Protein AF-A0A6A0GYE7-F1 (afdb_monomer_lite)

Secondary structure (DSSP, 8-state):
-----HHIIIIIHHHHHHHSTTS----HHHHHHHHHHHHHTSS--HHHHHHHHTS-HHHHHHHHHHHHHHHHTT-HHHHHHHHTTSTT--HHHHHHHHHHH-TTT-----HHHHHHHHT-S-----HHHHHHHHHHHHHHHHHHHHHHHHHHHHHTTS-------STTHHHHHHHTT------

Organism: Hyalella azteca (NCBI:txid294128)

Radius of gyration: 17.6 Å; chains: 1; bounding box: 44×40×49 Å

Foldseek 3Di:
DPDQCPCCLVPVLLVQQVVVPVFRFDFLVRQLVLLVNLCVVDPNDVVLSVQSNPDDRVLRSVLRSVLQVCLVVVNNLVSQVSQCVRGSDHLQSSQSSSCSHCVLQGDHPDPVLLCVQVVDPDDPSDSVSRVSSSVSLNVVLVVVVVVVVVVVVVCVVPDDDDDDPPVVSCVVVVVVVPPDDDD

Structure (mmCIF, N/CA/C/O backbone):
data_AF-A0A6A0GYE7-F1
#
_entry.id   AF-A0A6A0GYE7-F1
#
loop_
_atom_site.group_PDB
_atom_site.id
_atom_site.type_symbol
_atom_site.label_atom_id
_atom_site.label_alt_id
_atom_site.label_comp_id
_atom_site.label_asym_id
_atom_site.label_entity_id
_atom_site.label_seq_id
_atom_site.pdbx_PDB_ins_code
_atom_site.Cartn_x
_atom_site.Cartn_y
_atom_site.Cartn_z
_atom_site.occupancy
_atom_site.B_iso_or_equiv
_atom_site.auth_seq_id
_atom_site.auth_comp_id
_atom_site.auth_asym_id
_atom_site.auth_atom_id
_atom_site.pdbx_PDB_model_num
ATOM 1 N N . MET A 1 1 ? -14.305 -4.530 -20.835 1.00 44.72 1 MET A N 1
ATOM 2 C CA . MET A 1 1 ? -14.555 -4.199 -19.415 1.00 44.72 1 MET A CA 1
ATOM 3 C C . MET A 1 1 ? -13.578 -5.011 -18.570 1.00 44.72 1 MET A C 1
ATOM 5 O O . MET A 1 1 ? -13.760 -6.216 -18.451 1.00 44.72 1 MET A O 1
ATOM 9 N N . HIS A 1 2 ? -12.485 -4.410 -18.089 1.00 54.94 2 HIS A N 1
ATOM 10 C CA . HIS A 1 2 ? -11.558 -5.112 -17.192 1.00 54.94 2 HIS A CA 1
ATOM 11 C C . HIS A 1 2 ? -12.279 -5.316 -15.853 1.00 54.94 2 HIS A C 1
ATOM 13 O O . HIS A 1 2 ? -12.650 -4.342 -15.204 1.00 54.94 2 HIS A O 1
ATOM 19 N N . LYS A 1 3 ? -12.570 -6.566 -15.474 1.00 66.00 3 LYS A N 1
ATOM 20 C CA . LYS A 1 3 ? -13.201 -6.860 -14.180 1.00 66.00 3 LYS A CA 1
ATOM 21 C C . LYS A 1 3 ? -12.186 -6.591 -13.069 1.00 66.00 3 LYS A C 1
ATOM 23 O O . LYS A 1 3 ? -11.090 -7.145 -13.100 1.00 66.00 3 LYS A O 1
ATOM 28 N N . ILE A 1 4 ? -12.560 -5.771 -12.087 1.00 73.56 4 ILE A N 1
ATOM 29 C CA . ILE A 1 4 ? -11.731 -5.510 -10.904 1.00 73.56 4 ILE A CA 1
ATOM 30 C C . ILE A 1 4 ? -11.560 -6.828 -10.136 1.00 73.56 4 ILE A C 1
ATOM 32 O O . ILE A 1 4 ? -12.538 -7.438 -9.698 1.00 73.56 4 ILE A O 1
ATOM 36 N N . ASN A 1 5 ? -10.319 -7.292 -9.981 1.00 83.00 5 ASN A N 1
ATOM 37 C CA . ASN A 1 5 ? -10.023 -8.549 -9.295 1.00 83.00 5 ASN A CA 1
ATOM 38 C C . ASN A 1 5 ? -9.845 -8.322 -7.785 1.00 83.00 5 ASN A C 1
ATOM 40 O O . ASN A 1 5 ? -8.727 -8.248 -7.273 1.00 83.00 5 ASN A O 1
ATOM 44 N N . TYR A 1 6 ? -10.964 -8.200 -7.067 1.00 84.12 6 TYR A N 1
ATOM 45 C CA . TYR A 1 6 ? -10.962 -8.023 -5.610 1.00 84.12 6 TYR A CA 1
ATOM 46 C C . TYR A 1 6 ? -10.390 -9.228 -4.857 1.00 84.12 6 TYR A C 1
ATOM 48 O O . TYR A 1 6 ? -9.722 -9.040 -3.844 1.00 84.12 6 TYR A O 1
ATOM 56 N N . ARG A 1 7 ? -10.596 -10.451 -5.366 1.00 89.44 7 ARG A N 1
ATOM 57 C CA . ARG A 1 7 ? -10.094 -11.688 -4.746 1.00 89.44 7 ARG A CA 1
ATOM 58 C C . ARG A 1 7 ? -8.572 -11.688 -4.645 1.00 89.44 7 ARG A C 1
ATOM 60 O O . ARG A 1 7 ? -8.024 -12.045 -3.604 1.00 89.44 7 ARG A O 1
ATOM 67 N N . TRP A 1 8 ? -7.898 -11.254 -5.708 1.00 92.25 8 TRP A N 1
ATOM 68 C CA . TRP A 1 8 ? -6.445 -11.199 -5.706 1.00 92.25 8 TRP A CA 1
ATOM 69 C C . TRP A 1 8 ? -5.919 -10.250 -4.623 1.00 92.25 8 TRP A C 1
ATOM 71 O O . TRP A 1 8 ? -5.084 -10.653 -3.818 1.00 92.25 8 TRP A O 1
ATOM 81 N N . PHE A 1 9 ? -6.451 -9.027 -4.545 1.00 91.38 9 PHE A N 1
ATOM 82 C CA . PHE A 1 9 ? -5.993 -8.041 -3.561 1.00 91.38 9 PHE A CA 1
ATOM 83 C C . PHE A 1 9 ? -6.374 -8.406 -2.117 1.00 91.38 9 PHE A C 1
ATOM 85 O O . PHE A 1 9 ? -5.578 -8.210 -1.209 1.00 91.38 9 PHE A O 1
ATOM 92 N N . GLN A 1 10 ? -7.578 -8.937 -1.886 1.00 87.38 10 GLN A N 1
ATOM 93 C CA . GLN A 1 10 ? -8.089 -9.195 -0.532 1.00 87.38 10 GLN A CA 1
ATOM 94 C C . GLN A 1 10 ? -7.641 -10.536 0.056 1.00 87.38 10 GLN A C 1
ATOM 96 O O . GLN A 1 10 ? -7.751 -10.734 1.263 1.00 87.38 10 GLN A O 1
ATOM 101 N N . SER A 1 11 ? -7.197 -11.486 -0.769 1.00 88.69 11 SER A N 1
ATOM 102 C CA . SER A 1 11 ? -6.896 -12.844 -0.299 1.00 88.69 11 SER A CA 1
ATOM 103 C C . SER A 1 11 ? -5.565 -13.373 -0.813 1.00 88.69 11 SER A C 1
ATOM 105 O O . SER A 1 11 ? -4.733 -13.786 -0.012 1.00 88.69 11 SER A O 1
ATOM 107 N N . GLU A 1 12 ? -5.339 -13.355 -2.126 1.00 94.56 12 GLU A N 1
ATOM 108 C CA . GLU A 1 12 ? -4.154 -13.999 -2.714 1.00 94.56 12 GLU A CA 1
ATOM 109 C C . GLU A 1 12 ? -2.865 -13.239 -2.382 1.00 94.56 12 GLU A C 1
ATOM 111 O O . GLU A 1 12 ? -1.893 -13.849 -1.941 1.00 94.56 12 GLU A O 1
ATOM 116 N N . LEU A 1 13 ? -2.865 -11.912 -2.530 1.00 94.75 13 LEU A N 1
ATOM 117 C CA . LEU A 1 13 ? -1.710 -11.075 -2.217 1.00 94.75 13 LEU A CA 1
ATOM 118 C C . LEU A 1 13 ? -1.371 -11.084 -0.710 1.00 94.75 13 LEU A C 1
ATOM 120 O O . LEU A 1 13 ? -0.212 -11.346 -0.383 1.00 94.75 13 LEU A O 1
ATOM 124 N N . PRO A 1 14 ? -2.328 -10.900 0.224 1.00 94.25 14 PRO A N 1
ATOM 125 C CA . PRO A 1 14 ? -2.059 -11.055 1.654 1.00 94.25 14 PRO A CA 1
ATOM 126 C C . PRO A 1 14 ? -1.526 -12.443 2.022 1.00 94.25 14 PRO A C 1
ATOM 128 O O . PRO A 1 14 ? -0.597 -12.560 2.823 1.00 94.25 14 PRO A O 1
ATOM 131 N N . ALA A 1 15 ? -2.067 -13.509 1.419 1.00 94.25 15 ALA A N 1
ATOM 132 C CA . ALA A 1 15 ? -1.575 -14.865 1.646 1.00 94.25 15 ALA A CA 1
ATOM 133 C C . ALA A 1 15 ? -0.127 -15.040 1.156 1.00 94.25 15 ALA A C 1
ATOM 135 O O . ALA A 1 15 ? 0.684 -15.631 1.870 1.00 94.25 15 ALA A O 1
ATOM 136 N N . ALA A 1 16 ? 0.212 -14.482 -0.010 1.00 96.06 16 ALA A N 1
ATOM 137 C CA . ALA A 1 16 ? 1.565 -14.505 -0.561 1.00 96.06 16 ALA A CA 1
ATOM 138 C C . ALA A 1 16 ? 2.565 -13.699 0.291 1.00 96.06 16 ALA A C 1
ATOM 140 O O . ALA A 1 16 ? 3.682 -14.152 0.542 1.00 96.06 16 ALA A O 1
ATOM 141 N N . LEU A 1 17 ? 2.163 -12.530 0.802 1.00 95.06 17 LEU A N 1
ATOM 142 C CA . LEU A 1 17 ? 2.980 -11.747 1.735 1.00 95.06 17 LEU A CA 1
ATOM 143 C C . LEU A 1 17 ? 3.216 -12.519 3.040 1.00 95.06 17 LEU A C 1
ATOM 145 O O . LEU A 1 17 ? 4.344 -12.592 3.526 1.00 95.06 17 LEU A O 1
ATOM 149 N N . LYS A 1 18 ? 2.171 -13.166 3.570 1.00 92.81 18 LYS A N 1
ATOM 150 C CA . LYS A 1 18 ? 2.245 -13.977 4.792 1.00 92.81 18 LYS A CA 1
ATOM 151 C C . LYS A 1 18 ? 3.098 -15.236 4.625 1.00 92.81 18 LYS A C 1
ATOM 153 O O . LYS A 1 18 ? 3.733 -15.660 5.590 1.00 92.81 18 LYS A O 1
ATOM 158 N N . SER A 1 19 ? 3.138 -15.845 3.437 1.00 94.88 19 SER A N 1
ATOM 159 C CA . SER A 1 19 ? 3.986 -17.020 3.193 1.00 94.88 19 SER A CA 1
ATOM 160 C C . SER A 1 19 ? 5.481 -16.680 3.194 1.00 94.88 19 SER A C 1
ATOM 162 O O . SER A 1 19 ? 6.293 -17.551 3.489 1.00 94.88 19 SER A O 1
ATOM 164 N N . ARG A 1 20 ? 5.859 -15.418 2.946 1.00 93.81 20 ARG A N 1
ATOM 165 C CA . ARG A 1 20 ? 7.247 -14.909 2.978 1.00 93.81 20 ARG A CA 1
ATOM 166 C C . ARG A 1 20 ? 7.666 -14.459 4.390 1.00 93.81 20 ARG A C 1
ATOM 168 O O . ARG A 1 20 ? 8.258 -13.399 4.546 1.00 93.81 20 ARG A O 1
ATOM 175 N N . ARG A 1 21 ? 7.319 -15.242 5.420 1.00 78.00 21 ARG A N 1
ATOM 176 C CA . ARG A 1 21 ? 7.332 -14.869 6.856 1.00 78.00 21 ARG A CA 1
ATOM 177 C C . ARG A 1 21 ? 8.523 -14.018 7.318 1.00 78.00 21 ARG A C 1
ATOM 179 O O . ARG A 1 21 ? 8.301 -13.009 7.983 1.00 78.00 21 ARG A O 1
ATOM 186 N N . ASP A 1 22 ? 9.747 -14.418 6.979 1.00 84.12 22 ASP A N 1
ATOM 187 C CA . ASP A 1 22 ? 10.977 -13.786 7.486 1.00 84.12 22 ASP A CA 1
ATOM 188 C C . ASP A 1 22 ? 11.314 -12.467 6.781 1.00 84.12 22 ASP A C 1
ATOM 190 O O . ASP A 1 22 ? 12.000 -11.607 7.328 1.00 84.12 22 ASP A O 1
ATOM 194 N N . SER A 1 23 ? 10.810 -12.289 5.561 1.00 90.81 23 SER A N 1
ATOM 195 C CA . SER A 1 23 ? 11.020 -11.097 4.747 1.00 90.81 23 SER A CA 1
ATOM 196 C C . SER A 1 23 ? 9.789 -10.875 3.867 1.00 90.81 23 SER A C 1
ATOM 198 O O . SER A 1 23 ? 9.816 -11.208 2.681 1.00 90.81 23 SER A O 1
ATOM 200 N N . PRO A 1 24 ? 8.674 -10.354 4.414 1.00 94.75 24 PRO A N 1
ATOM 201 C CA . PRO A 1 24 ? 7.521 -9.985 3.603 1.00 94.75 24 PRO A CA 1
ATOM 202 C C . PRO A 1 24 ? 7.920 -8.883 2.620 1.00 94.75 24 PRO A C 1
ATOM 204 O O . PRO A 1 24 ? 8.435 -7.844 3.022 1.00 94.75 24 PRO A O 1
ATOM 207 N N . HIS A 1 25 ? 7.697 -9.114 1.330 1.00 97.94 25 HIS A N 1
ATOM 208 C CA . HIS A 1 25 ? 8.009 -8.180 0.247 1.00 97.94 25 HIS A CA 1
ATOM 209 C C . HIS A 1 25 ? 7.092 -8.441 -0.939 1.00 97.94 25 HIS A C 1
ATOM 211 O O . HIS A 1 25 ? 6.555 -9.543 -1.064 1.00 97.94 25 HIS A O 1
ATOM 217 N N . LEU A 1 26 ? 6.949 -7.459 -1.824 1.00 98.31 26 LEU A N 1
ATOM 218 C CA . LEU A 1 26 ? 6.317 -7.663 -3.122 1.00 98.31 26 LEU A CA 1
ATOM 219 C C . LEU A 1 26 ? 7.322 -8.225 -4.125 1.00 98.31 26 LEU A C 1
ATOM 221 O O . LEU A 1 26 ? 8.488 -7.829 -4.147 1.00 98.31 26 LEU A O 1
ATOM 225 N N . LEU A 1 27 ? 6.843 -9.097 -5.005 1.00 98.25 27 LEU A N 1
ATOM 226 C CA . LEU A 1 27 ? 7.497 -9.348 -6.283 1.00 98.25 27 LEU A CA 1
ATOM 227 C C . LEU A 1 27 ? 7.244 -8.166 -7.228 1.00 98.25 27 LEU A C 1
ATOM 229 O O . LEU A 1 27 ? 6.238 -7.464 -7.109 1.00 98.25 27 LEU A O 1
ATOM 233 N N . HIS A 1 28 ? 8.119 -7.972 -8.215 1.00 98.31 28 HIS A N 1
ATOM 234 C CA . HIS A 1 28 ? 7.919 -6.943 -9.244 1.00 98.31 28 HIS A CA 1
ATOM 235 C C . HIS A 1 28 ? 6.562 -7.082 -9.947 1.00 98.31 28 HIS A C 1
ATOM 237 O O . HIS A 1 28 ? 5.804 -6.117 -10.031 1.00 98.31 28 HIS A O 1
ATOM 243 N N . SER A 1 29 ? 6.202 -8.304 -10.345 1.00 97.75 29 SER A N 1
ATOM 244 C CA . SER A 1 29 ? 4.912 -8.597 -10.975 1.00 97.75 29 SER A CA 1
ATOM 245 C C . SER A 1 29 ? 3.717 -8.279 -10.068 1.00 97.75 29 SER A C 1
ATOM 247 O O . SER A 1 29 ? 2.675 -7.841 -10.551 1.00 97.75 29 SER A O 1
ATOM 249 N N . GLU A 1 30 ? 3.860 -8.442 -8.750 1.00 98.12 30 GLU A N 1
ATOM 250 C CA . GLU A 1 30 ? 2.827 -8.076 -7.778 1.00 98.12 30 GLU A CA 1
ATOM 251 C C . GLU A 1 30 ? 2.700 -6.561 -7.625 1.00 98.12 30 GLU A C 1
ATOM 253 O O . GLU A 1 30 ? 1.581 -6.074 -7.492 1.00 98.12 30 GLU A O 1
ATOM 258 N N . LEU A 1 31 ? 3.805 -5.808 -7.693 1.00 98.25 31 LEU A N 1
ATOM 259 C CA . LEU A 1 31 ? 3.771 -4.344 -7.694 1.00 98.25 31 LEU A CA 1
ATOM 260 C C . LEU A 1 31 ? 3.039 -3.803 -8.930 1.00 98.25 31 LEU A C 1
ATOM 262 O O . LEU A 1 31 ? 2.179 -2.930 -8.799 1.00 98.25 31 LEU A O 1
ATOM 266 N N . VAL A 1 32 ? 3.351 -4.329 -10.119 1.00 96.88 32 VAL A N 1
ATOM 267 C CA . VAL A 1 32 ? 2.685 -3.927 -11.370 1.00 96.88 32 VAL A CA 1
ATOM 268 C C . VAL A 1 32 ? 1.194 -4.253 -11.301 1.00 96.88 32 VAL A C 1
ATOM 270 O O . VAL A 1 32 ? 0.358 -3.372 -11.502 1.00 96.88 32 VAL A O 1
ATOM 273 N N . LYS A 1 33 ? 0.850 -5.479 -10.895 1.00 96.12 33 LYS A N 1
ATOM 274 C CA . LYS A 1 33 ? -0.544 -5.908 -10.738 1.00 96.12 33 LYS A CA 1
ATOM 275 C C . LYS A 1 33 ? -1.295 -5.100 -9.673 1.00 96.12 33 LYS A C 1
ATOM 277 O O . LYS A 1 33 ? -2.475 -4.803 -9.846 1.00 96.12 33 LYS A O 1
ATOM 282 N N . LEU A 1 34 ? -0.625 -4.699 -8.588 1.00 95.31 34 LEU A N 1
ATOM 283 C CA . LEU A 1 34 ? -1.194 -3.826 -7.557 1.00 95.31 34 LEU A CA 1
ATOM 284 C C . LEU A 1 34 ? -1.498 -2.434 -8.118 1.00 95.31 34 LEU A C 1
ATOM 286 O O . LEU A 1 34 ? -2.552 -1.875 -7.813 1.00 95.31 34 LEU A O 1
ATOM 290 N N . MET A 1 35 ? -0.620 -1.892 -8.966 1.00 94.81 35 MET A N 1
ATOM 291 C CA . MET A 1 35 ? -0.858 -0.619 -9.646 1.00 94.81 35 MET A CA 1
ATOM 292 C C . MET A 1 35 ? -2.063 -0.698 -10.588 1.00 94.81 35 MET A C 1
ATOM 294 O O . MET A 1 35 ? -2.949 0.154 -10.523 1.00 94.81 35 MET A O 1
ATOM 298 N N . GLU A 1 36 ? -2.132 -1.731 -11.426 1.00 92.88 36 GLU A N 1
ATOM 299 C CA . GLU A 1 36 ? -3.267 -1.965 -12.328 1.00 92.88 36 GLU A CA 1
ATOM 300 C C . GLU A 1 36 ? -4.578 -2.108 -11.550 1.00 92.88 36 GLU A C 1
ATOM 302 O O . GLU A 1 36 ? -5.572 -1.449 -11.867 1.00 92.88 36 GLU A O 1
ATOM 307 N N . TRP A 1 37 ? -4.566 -2.913 -10.482 1.00 91.25 37 TRP A N 1
ATOM 308 C CA . TRP A 1 37 ? -5.711 -3.080 -9.594 1.00 91.25 37 TRP A CA 1
ATOM 309 C C . TRP A 1 37 ? -6.147 -1.743 -8.988 1.00 91.25 37 TRP A C 1
ATOM 311 O O . TRP A 1 37 ? -7.328 -1.399 -9.057 1.00 91.25 37 TRP A O 1
ATOM 321 N N . LYS A 1 38 ? -5.213 -0.946 -8.458 1.00 89.44 38 LYS A N 1
ATOM 322 C CA . LYS A 1 38 ? -5.520 0.361 -7.863 1.00 89.44 38 LYS A CA 1
ATOM 323 C C . LYS A 1 38 ? -6.160 1.298 -8.890 1.00 89.44 38 LYS A C 1
ATOM 325 O O . LYS A 1 38 ? -7.174 1.927 -8.601 1.00 89.44 38 LYS A O 1
ATOM 330 N N . LEU A 1 39 ? -5.593 1.384 -10.094 1.00 89.19 39 LEU A N 1
ATOM 331 C CA . LEU A 1 39 ? -6.093 2.271 -11.148 1.00 89.19 39 LEU A CA 1
ATOM 332 C C . LEU A 1 39 ? -7.418 1.802 -11.751 1.00 89.19 39 LEU A C 1
ATOM 334 O O . LEU A 1 39 ? -8.150 2.629 -12.284 1.00 89.19 39 LEU A O 1
ATOM 338 N N . SER A 1 40 ? -7.757 0.516 -11.630 1.00 86.12 40 SER A N 1
ATOM 339 C CA . SER A 1 40 ? -9.072 0.000 -12.028 1.00 86.12 40 SER A CA 1
ATOM 340 C C . SER A 1 40 ? -10.220 0.503 -11.142 1.00 86.12 40 SER A C 1
ATOM 342 O O . SER A 1 40 ? -11.374 0.445 -11.557 1.00 86.12 40 SER A O 1
ATOM 344 N N . ARG A 1 41 ? -9.913 1.020 -9.942 1.00 79.00 41 ARG A N 1
ATOM 345 C CA . ARG A 1 41 ? -10.891 1.564 -8.988 1.00 79.00 41 ARG A CA 1
ATOM 346 C C . ARG A 1 41 ? -11.155 3.065 -9.136 1.00 79.00 41 ARG A C 1
ATOM 348 O O . ARG A 1 41 ? -11.989 3.586 -8.411 1.00 79.00 41 ARG A O 1
ATOM 355 N N . GLY A 1 42 ? -10.446 3.763 -10.020 1.00 73.56 42 GLY A N 1
ATOM 356 C CA . GLY A 1 42 ? -10.548 5.217 -10.140 1.00 73.56 42 GLY A CA 1
ATOM 357 C C . GLY A 1 42 ? -10.112 5.719 -11.510 1.00 73.56 42 GLY A C 1
ATOM 358 O O . GLY A 1 42 ? -10.239 5.026 -12.518 1.00 73.56 42 GLY A O 1
ATOM 359 N N . LYS A 1 43 ? -9.575 6.943 -11.566 1.00 77.88 43 LYS A N 1
ATOM 360 C CA . LYS A 1 43 ? -9.069 7.508 -12.822 1.00 77.88 43 LYS A CA 1
ATOM 361 C C . LYS A 1 43 ? -7.861 6.707 -13.310 1.00 77.88 43 LYS A C 1
ATOM 363 O O . LYS A 1 43 ? -6.767 6.822 -12.755 1.00 77.88 43 LYS A O 1
ATOM 368 N N . PHE A 1 44 ? -8.054 5.951 -14.387 1.00 82.12 44 PHE A N 1
ATOM 369 C CA . PHE A 1 44 ? -6.987 5.180 -15.009 1.00 82.12 44 PHE A CA 1
ATOM 370 C C . PHE A 1 44 ? -5.895 6.108 -15.563 1.00 82.12 44 PHE A C 1
ATOM 372 O O . PHE A 1 44 ? -6.169 7.032 -16.330 1.00 82.12 44 PHE A O 1
ATOM 379 N N . ARG A 1 45 ? -4.644 5.881 -15.148 1.00 85.62 45 ARG A N 1
ATOM 380 C CA . ARG A 1 45 ? -3.463 6.655 -15.565 1.00 85.62 45 ARG A CA 1
ATOM 381 C C . ARG A 1 45 ? -2.367 5.683 -16.031 1.00 85.62 45 ARG A C 1
ATOM 383 O O . ARG A 1 45 ? -1.520 5.326 -15.214 1.00 85.62 45 ARG A O 1
ATOM 390 N N . PRO A 1 46 ? -2.362 5.268 -17.313 1.00 88.00 46 PRO A N 1
ATOM 391 C CA . PRO A 1 46 ? -1.491 4.203 -17.828 1.00 88.00 46 PRO A CA 1
ATOM 392 C C . PRO A 1 46 ? -0.010 4.412 -17.495 1.00 88.00 46 PRO A C 1
ATOM 394 O O . PRO A 1 46 ? 0.662 3.496 -17.042 1.00 88.00 46 PRO A O 1
ATOM 397 N N . ARG A 1 47 ? 0.459 5.664 -17.571 1.00 93.38 47 ARG A N 1
ATOM 398 C CA . ARG A 1 47 ? 1.837 6.053 -17.239 1.00 93.38 47 ARG A CA 1
ATOM 399 C C . ARG A 1 47 ? 2.297 5.603 -15.846 1.00 93.38 47 ARG A C 1
ATOM 401 O O . ARG A 1 47 ? 3.486 5.395 -15.637 1.00 93.38 47 ARG A O 1
ATOM 408 N N . LEU A 1 48 ? 1.392 5.489 -14.871 1.00 92.38 48 LEU A N 1
ATOM 409 C CA . LEU A 1 48 ? 1.751 5.005 -13.534 1.00 92.38 48 LEU A CA 1
ATOM 410 C C . LEU A 1 48 ? 2.053 3.500 -13.526 1.00 92.38 48 LEU A C 1
ATOM 412 O O . LEU A 1 48 ? 2.896 3.076 -12.740 1.00 92.38 48 LEU A O 1
ATOM 416 N N . VAL A 1 49 ? 1.420 2.720 -14.408 1.00 94.19 49 VAL A N 1
ATOM 417 C CA . VAL A 1 49 ? 1.746 1.301 -14.623 1.00 94.19 49 VAL A CA 1
ATOM 418 C C . VAL A 1 49 ? 3.141 1.183 -15.230 1.00 94.19 49 VAL A C 1
ATOM 420 O O . VAL A 1 49 ? 3.966 0.457 -14.686 1.00 94.19 49 VAL A O 1
ATOM 423 N N . ASP A 1 50 ? 3.450 1.978 -16.259 1.00 96.06 50 ASP A N 1
ATOM 424 C CA . ASP A 1 50 ? 4.782 1.983 -16.886 1.00 96.06 50 ASP A CA 1
ATOM 425 C C . ASP A 1 50 ? 5.881 2.379 -15.888 1.00 96.06 50 ASP A C 1
ATOM 427 O O . ASP A 1 50 ? 6.949 1.768 -15.829 1.00 96.06 50 ASP A O 1
ATOM 431 N N . LEU A 1 51 ? 5.611 3.382 -15.044 1.00 97.25 51 LEU A N 1
ATOM 432 C CA . LEU A 1 51 ? 6.528 3.780 -13.977 1.00 97.25 51 LEU A CA 1
ATOM 433 C C . LEU A 1 51 ? 6.722 2.659 -12.951 1.00 97.25 51 LEU A C 1
ATOM 435 O O . LEU A 1 51 ? 7.865 2.387 -12.588 1.00 97.25 51 LEU A O 1
ATOM 439 N N . ALA A 1 52 ? 5.648 1.989 -12.523 1.00 96.94 52 ALA A N 1
ATOM 440 C CA . ALA A 1 52 ? 5.742 0.848 -11.617 1.00 96.94 52 ALA A CA 1
ATOM 441 C C . ALA A 1 52 ? 6.559 -0.299 -12.239 1.00 96.94 52 ALA A C 1
ATOM 443 O O . ALA A 1 52 ? 7.452 -0.836 -11.581 1.00 96.94 52 ALA A O 1
ATOM 444 N N . ALA A 1 53 ? 6.323 -0.605 -13.517 1.00 97.19 53 ALA A N 1
ATOM 445 C CA . ALA A 1 53 ? 7.034 -1.636 -14.270 1.00 97.19 53 ALA A CA 1
ATOM 446 C C . ALA A 1 53 ? 8.520 -1.310 -14.490 1.00 97.19 53 ALA A C 1
ATOM 448 O O . ALA A 1 53 ? 9.332 -2.221 -14.613 1.00 97.19 53 ALA A O 1
ATOM 449 N N . SER A 1 54 ? 8.898 -0.029 -14.479 1.00 97.94 54 SER A N 1
ATOM 450 C CA . SER A 1 54 ? 10.291 0.404 -14.649 1.00 97.94 54 SER A CA 1
ATOM 451 C C . SER A 1 54 ? 11.191 0.221 -13.417 1.00 97.94 54 SER A C 1
ATOM 453 O O . SER A 1 54 ? 12.390 0.483 -13.503 1.00 97.94 54 SER A O 1
ATOM 455 N N . ASN A 1 55 ? 10.641 -0.173 -12.263 1.00 98.44 55 ASN A N 1
ATOM 456 C CA . ASN A 1 55 ? 11.454 -0.525 -11.094 1.00 98.44 55 ASN A CA 1
ATOM 457 C C . ASN A 1 55 ? 12.140 -1.884 -11.320 1.00 98.44 55 ASN A C 1
ATOM 459 O O . ASN A 1 55 ? 11.571 -2.757 -11.969 1.00 98.44 55 ASN A O 1
ATOM 463 N N . THR A 1 56 ? 13.334 -2.098 -10.763 1.00 98.38 56 THR A N 1
ATOM 464 C CA . THR A 1 56 ? 14.012 -3.406 -10.832 1.00 98.38 56 THR A CA 1
ATOM 465 C C . THR A 1 56 ? 13.457 -4.378 -9.790 1.00 98.38 56 THR A C 1
ATOM 467 O O . THR A 1 56 ? 12.906 -3.956 -8.770 1.00 98.38 56 THR A O 1
ATOM 470 N N . ASN A 1 57 ? 13.618 -5.687 -10.009 1.00 98.31 57 ASN A N 1
ATOM 471 C CA . ASN A 1 57 ? 13.187 -6.712 -9.049 1.00 98.31 57 ASN A CA 1
ATOM 472 C C . ASN A 1 57 ? 13.833 -6.510 -7.670 1.00 98.31 57 ASN A 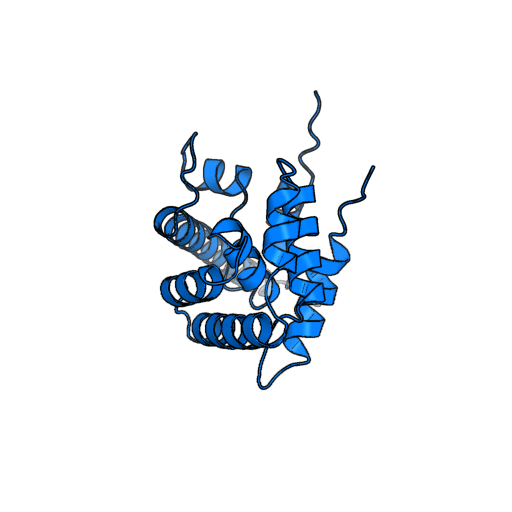C 1
ATOM 474 O O . ASN A 1 57 ? 13.165 -6.614 -6.640 1.00 98.31 57 ASN A O 1
ATOM 478 N N . GLU A 1 58 ? 15.122 -6.178 -7.661 1.00 98.25 58 GLU A N 1
ATOM 479 C CA . GLU A 1 58 ? 15.935 -5.973 -6.466 1.00 98.25 58 GLU A CA 1
ATOM 480 C C . GLU A 1 58 ? 15.438 -4.759 -5.682 1.00 98.25 58 GLU A C 1
ATOM 482 O O . GLU A 1 58 ? 15.247 -4.850 -4.469 1.00 98.25 58 GLU A O 1
ATOM 487 N N . LEU A 1 59 ? 15.149 -3.651 -6.378 1.00 98.50 59 LEU A N 1
ATOM 488 C CA . LEU A 1 59 ? 14.637 -2.436 -5.753 1.00 98.50 59 LEU A CA 1
ATOM 489 C C . LEU A 1 59 ? 13.251 -2.668 -5.145 1.00 98.50 59 LEU A C 1
ATOM 491 O O . LEU A 1 59 ? 13.018 -2.278 -4.001 1.00 98.50 59 LEU A O 1
ATOM 495 N N . VAL A 1 60 ? 12.343 -3.329 -5.876 1.00 98.62 60 VAL A N 1
ATOM 496 C CA . VAL A 1 60 ? 11.002 -3.657 -5.363 1.00 98.62 60 VAL A CA 1
ATOM 497 C C . VAL A 1 60 ? 11.115 -4.506 -4.103 1.00 98.62 60 VAL A C 1
ATOM 499 O O . VAL A 1 60 ? 10.512 -4.168 -3.080 1.00 98.62 60 VAL A O 1
ATOM 502 N N . LYS A 1 61 ? 11.931 -5.563 -4.134 1.00 98.31 61 LYS A N 1
ATOM 503 C CA . LYS A 1 61 ? 12.147 -6.429 -2.976 1.00 98.31 61 LYS A CA 1
ATOM 504 C C . LYS A 1 61 ? 12.721 -5.655 -1.790 1.00 98.31 61 LYS A C 1
ATOM 506 O O . LYS A 1 61 ? 12.169 -5.744 -0.696 1.00 98.31 61 LYS A O 1
ATOM 511 N N . GLN A 1 62 ? 13.789 -4.886 -1.995 1.00 98.38 62 GLN A N 1
ATOM 512 C CA . GLN A 1 62 ? 14.459 -4.128 -0.937 1.00 98.38 62 GLN A CA 1
ATOM 513 C C . GLN A 1 62 ? 13.506 -3.123 -0.281 1.00 98.38 62 GLN A C 1
ATOM 515 O O . GLN A 1 62 ? 13.307 -3.160 0.933 1.00 98.38 62 GLN A O 1
ATOM 520 N N . VAL A 1 63 ? 12.888 -2.255 -1.086 1.00 98.62 63 VAL A N 1
ATOM 521 C CA . VAL A 1 63 ? 12.042 -1.163 -0.590 1.00 98.62 63 VAL A CA 1
ATOM 522 C C . VAL A 1 63 ? 10.792 -1.702 0.097 1.00 98.62 63 VAL A C 1
ATOM 524 O O . VAL A 1 63 ? 10.416 -1.214 1.160 1.00 98.62 63 VAL A O 1
ATOM 527 N N . THR A 1 64 ? 10.150 -2.729 -0.466 1.00 98.56 64 THR A N 1
ATOM 528 C CA . THR A 1 64 ? 8.961 -3.303 0.177 1.00 98.56 64 THR A CA 1
ATOM 529 C C . THR A 1 64 ? 9.301 -4.103 1.429 1.00 98.56 64 THR A C 1
ATOM 531 O O . THR A 1 64 ? 8.544 -4.022 2.388 1.00 98.56 64 THR A O 1
ATOM 534 N N . THR A 1 65 ? 10.453 -4.779 1.491 1.00 98.38 65 THR A N 1
ATOM 535 C CA . THR A 1 65 ? 10.912 -5.419 2.738 1.00 98.38 65 THR A CA 1
ATOM 536 C C . THR A 1 65 ? 11.086 -4.388 3.852 1.00 98.38 65 THR A C 1
ATOM 538 O O . THR A 1 65 ? 10.566 -4.566 4.953 1.00 98.38 65 THR A O 1
ATOM 541 N N . GLU A 1 66 ? 11.799 -3.294 3.571 1.00 98.38 66 GLU A N 1
ATOM 542 C CA . GLU A 1 66 ? 12.046 -2.225 4.545 1.00 98.38 66 GLU A CA 1
ATOM 543 C C . GLU A 1 66 ? 10.735 -1.544 4.971 1.00 98.38 66 GLU A C 1
ATOM 545 O O . GLU A 1 66 ? 10.466 -1.407 6.165 1.00 98.38 66 GLU A O 1
ATOM 550 N N . GLY A 1 67 ? 9.879 -1.186 4.009 1.00 98.25 67 GLY A N 1
ATOM 551 C CA . GLY A 1 67 ? 8.592 -0.546 4.283 1.00 98.25 67 GLY A CA 1
ATOM 552 C C . GLY A 1 67 ? 7.656 -1.426 5.113 1.00 98.25 67 GLY A C 1
ATOM 553 O O . GLY A 1 67 ? 7.047 -0.948 6.067 1.00 98.25 67 GLY A O 1
ATOM 554 N N . LEU A 1 68 ? 7.571 -2.725 4.805 1.00 97.62 68 LEU A N 1
ATOM 555 C CA . LEU A 1 68 ? 6.726 -3.663 5.552 1.00 97.62 68 LEU A CA 1
ATOM 556 C C . LEU A 1 68 ? 7.291 -4.002 6.936 1.00 97.62 68 LEU A C 1
ATOM 558 O O . LEU A 1 68 ? 6.518 -4.244 7.865 1.00 97.62 68 LEU A O 1
ATOM 562 N N . LYS A 1 69 ? 8.617 -3.968 7.111 1.00 97.00 69 LYS A N 1
ATOM 563 C CA . LYS A 1 69 ? 9.240 -4.056 8.437 1.00 97.00 69 LYS A CA 1
ATOM 564 C C . LYS A 1 69 ? 8.833 -2.867 9.313 1.00 97.00 69 LYS A C 1
ATOM 566 O O . LYS A 1 69 ? 8.331 -3.083 10.412 1.00 97.00 69 LYS A O 1
ATOM 571 N N . LEU A 1 70 ? 8.972 -1.641 8.806 1.00 97.38 70 LEU A N 1
ATOM 572 C CA . LEU A 1 70 ? 8.555 -0.423 9.517 1.00 97.38 70 LEU A CA 1
ATOM 573 C C . LEU A 1 70 ? 7.055 -0.440 9.832 1.00 97.38 70 LEU A C 1
ATOM 575 O O . LEU A 1 70 ? 6.629 -0.072 10.924 1.00 97.38 70 LEU A O 1
ATOM 579 N N . ALA A 1 71 ? 6.245 -0.949 8.905 1.00 95.31 71 ALA A N 1
ATOM 580 C CA . ALA A 1 71 ? 4.819 -1.125 9.130 1.00 95.31 71 ALA A CA 1
ATOM 581 C C . ALA A 1 71 ? 4.531 -2.089 10.303 1.00 95.31 71 ALA A C 1
ATOM 583 O O . ALA A 1 71 ? 3.706 -1.833 11.179 1.00 95.31 71 ALA A O 1
ATOM 584 N N . LYS A 1 72 ? 5.268 -3.201 10.387 1.00 93.56 72 LYS A N 1
ATOM 585 C CA . LYS A 1 72 ? 5.155 -4.136 11.515 1.00 93.56 72 LYS A CA 1
ATOM 586 C C . LYS A 1 72 ? 5.519 -3.477 12.852 1.00 93.56 72 LYS A C 1
ATOM 588 O O . LYS A 1 72 ? 4.870 -3.780 13.854 1.00 93.56 72 LYS A O 1
ATOM 593 N N . GLU A 1 73 ? 6.496 -2.573 12.837 1.00 95.12 73 GLU A N 1
ATOM 594 C CA . GLU A 1 73 ? 6.971 -1.767 13.973 1.00 95.12 73 GLU A CA 1
ATOM 595 C C . GLU A 1 73 ? 6.034 -0.590 14.329 1.00 95.12 73 GLU A C 1
ATOM 597 O O . GLU A 1 73 ? 6.329 0.156 15.255 1.00 95.12 73 GLU A O 1
ATOM 602 N N . ASN A 1 74 ? 4.873 -0.461 13.665 1.00 93.81 74 ASN A N 1
ATOM 603 C CA . ASN A 1 74 ? 3.904 0.631 13.836 1.00 93.81 74 ASN A CA 1
ATOM 604 C C . ASN A 1 74 ? 4.469 2.024 13.491 1.00 93.81 74 ASN A C 1
ATOM 606 O O . ASN A 1 74 ? 4.104 3.015 14.115 1.00 93.81 74 ASN A O 1
ATOM 610 N N . GLU A 1 75 ? 5.306 2.108 12.453 1.00 96.25 75 GLU A N 1
ATOM 611 C CA . GLU A 1 75 ? 5.919 3.349 11.956 1.00 96.25 75 GLU A CA 1
ATOM 612 C C . GLU A 1 75 ? 5.321 3.762 10.587 1.00 96.25 75 GLU A C 1
ATOM 614 O O . GLU A 1 75 ? 6.013 3.702 9.563 1.00 96.25 75 GLU A O 1
ATOM 619 N N . PRO A 1 76 ? 4.028 4.152 10.502 1.00 94.62 76 PRO A N 1
ATOM 620 C CA . PRO A 1 76 ? 3.331 4.399 9.231 1.00 94.62 76 PRO A CA 1
ATOM 621 C C . PRO A 1 76 ? 3.992 5.464 8.353 1.00 94.62 76 PRO A C 1
ATOM 623 O O . PRO A 1 76 ? 4.105 5.272 7.144 1.00 94.62 76 PRO A O 1
ATOM 626 N N . SER A 1 77 ? 4.441 6.570 8.953 1.00 96.81 77 SER A N 1
ATOM 627 C CA . SER A 1 77 ? 5.101 7.675 8.243 1.00 96.81 77 SER A CA 1
ATOM 628 C C . SER A 1 77 ? 6.381 7.197 7.553 1.00 96.81 77 SER A C 1
ATOM 630 O O . SER A 1 77 ? 6.536 7.303 6.335 1.00 96.81 77 SER A O 1
ATOM 632 N N . ARG A 1 78 ? 7.266 6.534 8.307 1.00 97.94 78 ARG A N 1
ATOM 633 C CA . ARG A 1 78 ? 8.518 5.991 7.766 1.00 97.94 78 ARG A CA 1
ATOM 634 C C . ARG A 1 78 ? 8.260 4.907 6.723 1.00 97.94 78 ARG A C 1
ATOM 636 O O . ARG A 1 78 ? 8.941 4.878 5.699 1.00 97.94 78 ARG A O 1
ATOM 643 N N . ALA A 1 79 ? 7.271 4.043 6.953 1.00 98.12 79 ALA A N 1
ATOM 644 C CA . ALA A 1 79 ? 6.884 3.009 6.002 1.00 98.12 79 ALA A CA 1
ATOM 645 C C . ALA A 1 79 ? 6.428 3.612 4.661 1.00 98.12 79 ALA A C 1
ATOM 647 O O . ALA A 1 79 ? 6.894 3.180 3.606 1.00 98.12 79 ALA A O 1
ATOM 648 N N . LEU A 1 80 ? 5.582 4.650 4.680 1.00 97.56 80 LEU A N 1
ATOM 649 C CA . LEU A 1 80 ? 5.175 5.378 3.472 1.00 97.56 80 LEU A CA 1
ATOM 650 C C . LEU A 1 80 ? 6.360 6.022 2.768 1.00 97.56 80 LEU A C 1
ATOM 652 O O . LEU A 1 80 ? 6.500 5.852 1.559 1.00 97.56 80 LEU A O 1
ATOM 656 N N . ALA A 1 81 ? 7.209 6.740 3.505 1.00 97.94 81 ALA A N 1
ATOM 657 C CA . ALA A 1 81 ? 8.364 7.427 2.941 1.00 97.94 81 ALA A CA 1
ATOM 658 C C . ALA A 1 81 ? 9.299 6.450 2.212 1.00 97.94 81 ALA A C 1
ATOM 660 O O . ALA A 1 81 ? 9.785 6.746 1.120 1.00 97.94 81 ALA A O 1
ATOM 661 N N . VAL A 1 82 ? 9.506 5.255 2.776 1.00 98.50 82 VAL A N 1
ATOM 662 C CA . VAL A 1 82 ? 10.265 4.179 2.132 1.00 98.50 82 VAL A CA 1
ATOM 663 C C . VAL A 1 82 ? 9.552 3.670 0.881 1.00 98.50 82 VAL A C 1
ATOM 665 O O . VAL A 1 82 ? 10.156 3.660 -0.189 1.00 98.50 82 VAL A O 1
ATOM 668 N N . LEU A 1 83 ? 8.272 3.297 0.973 1.00 98.44 83 LEU A N 1
ATOM 669 C CA . LEU A 1 83 ? 7.516 2.744 -0.158 1.00 98.44 83 LEU A CA 1
ATOM 670 C C . LEU A 1 83 ? 7.395 3.728 -1.335 1.00 98.44 83 LEU A C 1
ATOM 672 O O . LEU A 1 83 ? 7.466 3.313 -2.492 1.00 98.44 83 LEU A O 1
ATOM 676 N N . CYS A 1 84 ? 7.276 5.027 -1.054 1.00 97.94 84 CYS A N 1
ATOM 677 C CA . CYS A 1 84 ? 7.216 6.097 -2.054 1.00 97.94 84 CYS A CA 1
ATOM 678 C C . CYS A 1 84 ? 8.538 6.321 -2.815 1.00 97.94 84 CYS A C 1
ATOM 680 O O . CYS A 1 84 ? 8.562 7.096 -3.769 1.00 97.94 84 CYS A O 1
ATOM 682 N N . LYS A 1 85 ? 9.634 5.634 -2.452 1.00 98.06 85 LYS A N 1
ATOM 683 C CA . LYS A 1 85 ? 10.866 5.608 -3.262 1.00 98.06 85 LYS A CA 1
ATOM 684 C C . LYS A 1 85 ? 10.679 4.849 -4.583 1.00 98.06 85 LYS A C 1
ATOM 686 O O . LYS A 1 85 ? 11.446 5.063 -5.520 1.00 98.06 85 LYS A O 1
ATOM 691 N N . LEU A 1 86 ? 9.686 3.958 -4.673 1.00 98.50 86 LEU A N 1
ATOM 692 C CA . LEU A 1 86 ? 9.378 3.228 -5.904 1.00 98.50 86 LEU A CA 1
ATOM 693 C C . LEU A 1 86 ? 8.745 4.157 -6.943 1.00 98.50 86 LEU A C 1
ATOM 695 O O . LEU A 1 86 ? 7.805 4.905 -6.668 1.00 98.50 86 LEU A O 1
ATOM 699 N N . ARG A 1 87 ? 9.208 4.063 -8.190 1.00 97.81 87 ARG A N 1
ATOM 700 C CA . ARG A 1 87 ? 8.653 4.854 -9.292 1.00 97.81 87 ARG A CA 1
ATOM 701 C C . ARG A 1 87 ? 7.180 4.507 -9.493 1.00 97.81 87 ARG A C 1
ATOM 703 O O . ARG A 1 87 ? 6.814 3.336 -9.544 1.00 97.81 87 ARG A O 1
ATOM 710 N N . GLY A 1 88 ? 6.342 5.535 -9.615 1.00 95.50 88 GLY A N 1
ATOM 711 C CA . GLY A 1 88 ? 4.890 5.387 -9.758 1.00 95.50 88 GLY A CA 1
ATOM 712 C C . GLY A 1 88 ? 4.143 5.153 -8.439 1.00 95.50 88 GLY A C 1
ATOM 713 O O . GLY A 1 88 ? 2.914 5.198 -8.433 1.00 95.50 88 GLY A O 1
ATOM 714 N N . VAL A 1 89 ? 4.842 4.961 -7.315 1.00 97.00 89 VAL A N 1
ATOM 715 C CA . VAL A 1 89 ? 4.235 4.749 -5.996 1.00 97.00 89 VAL A CA 1
ATOM 716 C C . VAL A 1 89 ? 4.212 6.068 -5.224 1.00 97.00 89 VAL A C 1
ATOM 718 O O . VAL A 1 89 ? 5.246 6.596 -4.845 1.00 97.00 89 VAL A O 1
ATOM 721 N N . GLY A 1 90 ? 3.012 6.602 -4.990 1.00 95.38 90 GLY A N 1
ATOM 722 C CA . GLY A 1 90 ? 2.773 7.689 -4.028 1.00 95.38 90 GLY A CA 1
ATOM 723 C C . GLY A 1 90 ? 1.962 7.200 -2.821 1.00 95.38 90 GLY A C 1
ATOM 724 O O . GLY A 1 90 ? 1.618 6.013 -2.782 1.00 95.38 90 GLY A O 1
ATOM 725 N N . PRO A 1 91 ? 1.555 8.084 -1.889 1.00 95.19 91 PRO A N 1
ATOM 726 C CA . PRO A 1 91 ? 0.870 7.698 -0.646 1.00 95.19 91 PRO A CA 1
ATOM 727 C C . PRO A 1 91 ? -0.367 6.812 -0.853 1.00 95.19 91 PRO A C 1
ATOM 729 O O . PRO A 1 91 ? -0.574 5.824 -0.148 1.00 95.19 91 PRO A O 1
ATOM 732 N N . ALA A 1 92 ? -1.151 7.074 -1.901 1.00 92.38 92 ALA A N 1
ATOM 733 C CA . ALA A 1 92 ? -2.310 6.243 -2.224 1.00 92.38 92 ALA A CA 1
ATOM 734 C C . ALA A 1 92 ? -1.958 4.825 -2.714 1.00 92.38 92 ALA A C 1
ATOM 736 O O . ALA A 1 92 ? -2.714 3.882 -2.503 1.00 92.38 92 ALA A O 1
ATOM 737 N N . THR A 1 93 ? -0.819 4.641 -3.383 1.00 95.25 93 THR A N 1
ATOM 738 C CA . THR A 1 93 ? -0.361 3.296 -3.775 1.00 95.25 93 THR A CA 1
ATOM 739 C C . THR A 1 93 ? 0.354 2.614 -2.613 1.00 95.25 93 THR A C 1
ATOM 741 O O . THR A 1 93 ? 0.096 1.445 -2.348 1.00 95.25 93 THR A O 1
ATOM 744 N N . ALA A 1 94 ? 1.198 3.346 -1.883 1.00 97.69 94 ALA A N 1
ATOM 745 C CA . ALA A 1 94 ? 1.909 2.837 -0.716 1.00 97.69 94 ALA A CA 1
ATOM 746 C C . ALA A 1 94 ? 0.938 2.308 0.353 1.00 97.69 94 ALA A C 1
ATOM 748 O O . ALA A 1 94 ? 1.113 1.193 0.831 1.00 97.69 94 ALA A O 1
ATOM 749 N N . SER A 1 95 ? -0.155 3.025 0.633 1.00 96.12 95 SER A N 1
ATOM 750 C CA . SER A 1 95 ? -1.213 2.541 1.533 1.00 96.12 95 SER A CA 1
ATOM 751 C C . SER A 1 95 ? -1.865 1.231 1.079 1.00 96.12 95 SER A C 1
ATOM 753 O O . SER A 1 95 ? -2.193 0.394 1.911 1.00 96.12 95 SER A O 1
ATOM 755 N N . SER A 1 96 ? -1.983 0.978 -0.231 1.00 95.00 96 SER A N 1
ATOM 756 C CA . SER A 1 96 ? -2.479 -0.315 -0.738 1.00 95.00 96 SER A CA 1
ATOM 757 C C . SER A 1 96 ? -1.532 -1.466 -0.387 1.00 95.00 96 SER A C 1
ATOM 759 O O . SER A 1 96 ? -1.987 -2.563 -0.074 1.00 95.00 96 SER A O 1
ATOM 761 N N . ILE A 1 97 ? -0.218 -1.216 -0.428 1.00 97.75 97 ILE A N 1
ATOM 762 C CA . ILE A 1 97 ? 0.815 -2.190 -0.045 1.00 97.75 97 ILE A CA 1
ATOM 763 C C . ILE A 1 97 ? 0.724 -2.477 1.459 1.00 97.75 97 ILE A C 1
ATOM 765 O O . ILE A 1 97 ? 0.750 -3.638 1.864 1.00 97.75 97 ILE A O 1
ATOM 769 N N . LEU A 1 98 ? 0.557 -1.432 2.277 1.00 96.50 98 LEU A N 1
ATOM 770 C CA . LEU A 1 98 ? 0.397 -1.556 3.728 1.00 96.50 98 LEU A CA 1
ATOM 771 C C . LEU A 1 98 ? -0.852 -2.366 4.103 1.00 96.50 98 LEU A C 1
ATOM 773 O O . LEU A 1 98 ? -0.754 -3.308 4.884 1.00 96.50 98 LEU A O 1
ATOM 777 N N . VAL A 1 99 ? -2.000 -2.064 3.490 1.00 95.06 99 VAL A N 1
ATOM 778 C CA . VAL A 1 99 ? -3.266 -2.791 3.701 1.00 95.06 99 VAL A CA 1
ATOM 779 C C . VAL A 1 99 ? -3.157 -4.255 3.293 1.00 95.06 99 VAL A C 1
ATOM 781 O O . VAL A 1 99 ? -3.684 -5.122 3.981 1.00 95.06 99 VAL A O 1
ATOM 784 N N . ALA A 1 100 ? -2.470 -4.557 2.188 1.00 93.25 100 ALA A N 1
ATOM 785 C CA . ALA A 1 100 ? -2.280 -5.939 1.762 1.00 93.25 100 ALA A CA 1
ATOM 786 C C . ALA A 1 100 ? -1.453 -6.754 2.774 1.00 93.25 100 ALA A C 1
ATOM 788 O O . ALA A 1 100 ? -1.664 -7.958 2.909 1.00 93.25 100 ALA A O 1
ATOM 789 N N . ALA A 1 101 ? -0.524 -6.112 3.489 1.00 93.12 101 ALA A N 1
ATOM 790 C CA . ALA A 1 101 ? 0.336 -6.769 4.470 1.00 93.12 101 ALA A CA 1
ATOM 791 C C . ALA A 1 101 ? -0.266 -6.832 5.884 1.00 93.12 101 ALA A C 1
ATOM 793 O O . ALA A 1 101 ? -0.082 -7.832 6.576 1.00 93.12 101 ALA A O 1
ATOM 794 N N . ALA A 1 102 ? -0.956 -5.776 6.316 1.00 89.94 102 ALA A N 1
ATOM 795 C CA . ALA A 1 102 ? -1.529 -5.639 7.655 1.00 89.94 102 ALA A CA 1
ATOM 796 C C . ALA A 1 102 ? -2.887 -4.907 7.588 1.00 89.94 102 ALA A C 1
ATOM 798 O O . ALA A 1 102 ? -2.984 -3.728 7.945 1.00 89.94 102 ALA A O 1
ATOM 799 N N . PRO A 1 103 ? -3.945 -5.586 7.099 1.00 88.69 103 PRO A N 1
ATOM 800 C CA . PRO A 1 103 ? -5.276 -4.993 6.916 1.00 88.69 103 PRO A CA 1
ATOM 801 C C . PRO A 1 103 ? -5.966 -4.602 8.232 1.00 88.69 103 PRO A C 1
ATOM 803 O O . PRO A 1 103 ? -6.964 -3.893 8.216 1.00 88.69 103 PRO A O 1
ATOM 806 N N . ASP A 1 104 ? -5.452 -5.076 9.363 1.00 84.75 104 ASP A N 1
ATOM 807 C CA . ASP A 1 104 ? -5.875 -4.739 10.721 1.00 84.75 104 ASP A CA 1
ATOM 808 C C . ASP A 1 104 ? -5.252 -3.435 11.249 1.00 84.75 104 ASP A C 1
ATOM 810 O O . ASP A 1 104 ? -5.757 -2.871 12.216 1.00 84.75 104 ASP A O 1
ATOM 814 N N . LYS A 1 105 ? -4.173 -2.947 10.623 1.00 88.00 105 LYS A N 1
ATOM 815 C CA . LYS A 1 105 ? -3.413 -1.769 11.079 1.00 88.00 105 LYS A CA 1
ATOM 816 C C . LYS A 1 105 ? -3.500 -0.564 10.152 1.00 88.00 105 LYS A C 1
ATOM 818 O O . LYS A 1 105 ? -3.213 0.554 10.583 1.00 88.00 105 LYS A O 1
ATOM 823 N N . TYR A 1 106 ? -3.835 -0.792 8.885 1.00 92.44 106 TYR A N 1
ATOM 824 C CA . TYR A 1 106 ? -3.773 0.235 7.853 1.00 92.44 106 TYR A CA 1
ATOM 825 C C . TYR A 1 106 ? -5.056 0.344 7.051 1.00 92.44 106 TYR A C 1
ATOM 827 O O . TYR A 1 106 ? -5.732 -0.651 6.789 1.00 92.44 106 TYR A O 1
ATOM 835 N N . VAL A 1 107 ? -5.345 1.562 6.597 1.00 92.31 107 VAL A N 1
ATOM 836 C CA . VAL A 1 107 ? -6.461 1.862 5.697 1.00 92.31 107 VAL A CA 1
ATOM 837 C C . VAL A 1 107 ? -5.980 2.120 4.272 1.00 92.31 107 VAL A C 1
ATOM 839 O O . VAL A 1 107 ? -4.887 2.624 4.034 1.00 92.31 107 VAL A O 1
ATOM 842 N N . PHE A 1 108 ? -6.813 1.791 3.287 1.00 90.56 108 PHE A N 1
ATOM 843 C CA . PHE A 1 108 ? -6.551 2.158 1.899 1.00 90.56 108 PHE A CA 1
ATOM 844 C C . PHE A 1 108 ? -6.951 3.619 1.666 1.00 90.56 108 PHE A C 1
ATOM 846 O O . PHE A 1 108 ? -8.089 3.996 1.944 1.00 90.56 108 PHE A O 1
ATOM 853 N N . PHE A 1 109 ? -6.045 4.428 1.110 1.00 90.75 109 PHE A N 1
ATOM 854 C CA . PHE A 1 109 ? -6.319 5.827 0.772 1.00 90.75 109 PHE A CA 1
ATOM 855 C C . PHE A 1 109 ? -7.166 5.934 -0.511 1.00 90.75 109 PHE A C 1
ATOM 857 O O . PHE A 1 109 ? -6.664 6.275 -1.584 1.00 90.75 109 PHE A O 1
ATOM 864 N N . ALA A 1 110 ? -8.449 5.593 -0.393 1.00 87.25 110 ALA A N 1
ATOM 865 C CA . ALA A 1 110 ? -9.465 5.819 -1.416 1.00 87.25 110 ALA A CA 1
ATOM 866 C C . ALA A 1 110 ? -10.085 7.212 -1.265 1.00 87.25 110 ALA A C 1
ATOM 868 O O . ALA A 1 110 ? -10.309 7.664 -0.140 1.00 87.25 110 ALA A O 1
ATOM 869 N N . ASP A 1 111 ? -10.406 7.854 -2.386 1.00 84.94 111 ASP A N 1
ATOM 870 C CA . ASP A 1 111 ? -10.919 9.225 -2.410 1.00 84.94 111 ASP A CA 1
ATOM 871 C C . ASP A 1 111 ? -12.234 9.338 -1.634 1.00 84.94 111 ASP A C 1
ATOM 873 O O . ASP A 1 111 ? -12.379 10.216 -0.791 1.00 84.94 111 ASP A O 1
ATOM 877 N N . GLU A 1 112 ? -13.165 8.403 -1.829 1.00 83.69 112 GLU A N 1
ATOM 878 C CA . GLU A 1 112 ? -14.476 8.410 -1.171 1.00 83.69 112 GLU A CA 1
ATOM 879 C C . GLU A 1 112 ? -14.346 8.280 0.349 1.00 83.69 112 GLU A C 1
ATOM 881 O O . GLU A 1 112 ? -15.028 8.972 1.106 1.00 83.69 112 GLU A O 1
ATOM 886 N N . VAL A 1 113 ? -13.431 7.415 0.796 1.00 85.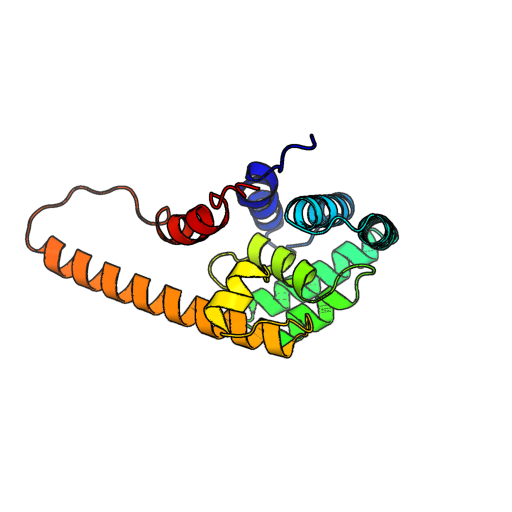88 113 VAL A N 1
ATOM 887 C CA . VAL A 1 113 ? -13.153 7.201 2.221 1.00 85.88 113 VAL A CA 1
ATOM 888 C C . VAL A 1 113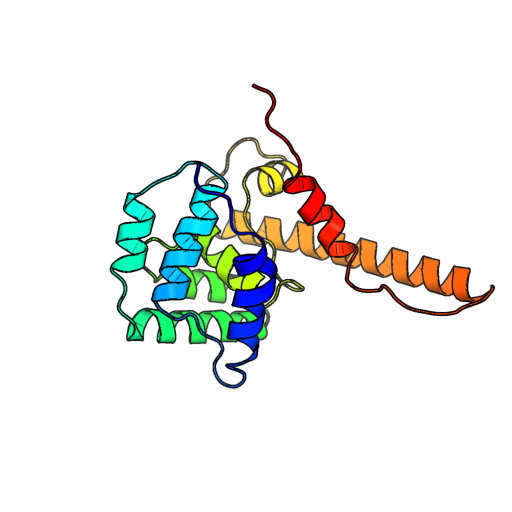 ? -12.503 8.449 2.812 1.00 85.88 113 VAL A C 1
ATOM 890 O O . VAL A 1 113 ? -12.894 8.888 3.888 1.00 85.88 113 VAL A O 1
ATOM 893 N N . ALA A 1 114 ? -11.549 9.051 2.102 1.00 86.38 114 ALA A N 1
ATOM 894 C CA . ALA A 1 114 ? -10.860 10.249 2.560 1.00 86.38 114 ALA A CA 1
ATOM 895 C C . ALA A 1 114 ? -11.781 11.472 2.618 1.00 86.38 114 ALA A C 1
ATOM 897 O O . ALA A 1 114 ? -11.757 12.202 3.605 1.00 86.38 114 ALA A O 1
ATOM 898 N N . HIS A 1 115 ? -12.628 11.675 1.608 1.00 87.56 115 HIS A N 1
ATOM 899 C CA . HIS A 1 115 ? -13.628 12.740 1.607 1.00 87.56 115 HIS A CA 1
ATOM 900 C C . HIS A 1 115 ? -14.600 12.594 2.782 1.00 87.56 115 HIS A C 1
ATOM 902 O O . HIS A 1 115 ? -14.838 13.566 3.499 1.00 87.56 115 HIS A O 1
ATOM 908 N N . ALA A 1 116 ? -15.101 11.378 3.024 1.00 88.12 116 ALA A N 1
ATOM 909 C CA . ALA A 1 116 ? -16.024 11.104 4.120 1.00 88.12 116 ALA A CA 1
ATOM 910 C C . ALA A 1 116 ? -15.369 11.262 5.502 1.00 88.12 116 ALA A C 1
ATOM 912 O O . ALA A 1 116 ? -15.925 11.923 6.373 1.00 88.12 116 ALA A O 1
ATOM 913 N N . ALA A 1 117 ? -14.184 10.681 5.706 1.00 87.56 117 ALA A N 1
ATOM 914 C CA . ALA A 1 117 ? -13.525 10.656 7.010 1.00 87.56 117 ALA A CA 1
ATOM 915 C C . ALA A 1 117 ? -12.859 11.988 7.382 1.00 87.56 117 ALA A C 1
ATOM 917 O O . ALA A 1 117 ? -12.800 12.341 8.557 1.00 87.56 117 ALA A O 1
ATOM 918 N N . LEU A 1 118 ? -12.338 12.732 6.399 1.00 89.38 118 LEU A N 1
ATOM 919 C CA . LEU A 1 118 ? -11.627 13.991 6.643 1.00 89.38 118 LEU A CA 1
ATOM 920 C C . LEU A 1 118 ? -12.507 15.232 6.461 1.00 89.38 118 LEU A C 1
ATOM 922 O O . LEU A 1 118 ? -12.047 16.331 6.771 1.00 89.38 118 LEU A O 1
ATOM 926 N N . GLY A 1 119 ? -13.730 15.081 5.940 1.00 89.00 119 GLY A N 1
ATOM 927 C CA . GLY A 1 119 ? -14.649 16.195 5.690 1.00 89.00 119 GLY A CA 1
ATOM 928 C C . GLY A 1 119 ? -14.126 17.203 4.661 1.00 89.00 119 GLY A C 1
ATOM 929 O O . GLY A 1 119 ? -14.424 18.390 4.754 1.00 89.00 119 GLY A O 1
ATOM 930 N N . THR A 1 120 ? -13.307 16.754 3.704 1.00 87.12 120 THR A N 1
ATOM 931 C CA . THR A 1 120 ? -12.722 17.601 2.650 1.00 87.12 120 THR A CA 1
ATOM 932 C C . THR A 1 120 ? -13.328 17.277 1.293 1.00 87.12 120 THR A C 1
ATOM 934 O O . THR A 1 120 ? -13.678 16.131 1.035 1.00 87.12 120 THR A O 1
ATOM 937 N N . THR A 1 121 ? -13.397 18.253 0.388 1.00 83.81 121 THR A N 1
ATOM 938 C CA . THR A 1 121 ? -13.806 18.069 -1.019 1.00 83.81 121 THR A CA 1
ATOM 939 C C . THR A 1 121 ? -12.620 17.988 -1.983 1.00 83.81 121 THR A C 1
ATOM 941 O O . THR A 1 121 ? -12.799 17.691 -3.160 1.00 83.81 121 THR A O 1
ATOM 944 N N . SER A 1 122 ? -11.395 18.219 -1.499 1.00 89.44 122 SER A N 1
ATOM 945 C CA . SER A 1 122 ? -10.165 18.125 -2.294 1.00 89.44 122 SER A CA 1
ATOM 946 C C . SER A 1 122 ? -9.080 17.358 -1.543 1.00 89.44 122 SER A C 1
ATOM 948 O O . SER A 1 122 ? -8.962 17.472 -0.322 1.00 89.44 122 SER A O 1
ATOM 950 N N . LEU A 1 123 ? -8.298 16.568 -2.280 1.00 87.56 123 LEU A N 1
ATOM 951 C CA . LEU A 1 123 ? -7.208 15.752 -1.749 1.00 87.56 123 LEU A CA 1
ATOM 952 C C . LEU A 1 123 ? -5.903 16.136 -2.439 1.00 87.56 123 LEU A C 1
ATOM 954 O O . LEU A 1 123 ? -5.835 16.201 -3.668 1.00 87.56 123 LEU A O 1
ATOM 958 N N . LYS A 1 124 ? -4.852 16.368 -1.650 1.00 88.75 124 LYS A N 1
ATOM 959 C CA . LYS A 1 124 ? -3.491 16.611 -2.155 1.00 88.75 124 LYS A CA 1
ATOM 960 C C . LYS A 1 124 ? -2.700 15.316 -2.326 1.00 88.75 124 LYS A C 1
ATOM 962 O O . LYS A 1 124 ? -1.605 15.348 -2.883 1.00 88.75 124 LYS A O 1
ATOM 967 N N . TYR A 1 125 ? -3.254 14.187 -1.879 1.00 87.94 125 TYR A N 1
ATOM 968 C CA . TYR A 1 125 ? -2.606 12.874 -1.870 1.00 87.94 125 TYR A CA 1
ATOM 969 C C . TYR A 1 125 ? -1.259 12.895 -1.138 1.00 87.94 125 TYR A C 1
ATOM 971 O O . TYR A 1 125 ? -0.299 12.245 -1.555 1.00 87.94 125 TYR A O 1
ATOM 979 N N . SER A 1 126 ? -1.190 13.674 -0.060 1.00 93.19 126 SER A N 1
ATOM 980 C CA . SER A 1 126 ? 0.002 13.847 0.765 1.00 93.19 126 SER A CA 1
ATOM 981 C C . SER A 1 126 ? 0.103 12.786 1.859 1.00 93.19 126 SER A C 1
ATOM 983 O O . SER A 1 126 ? -0.877 12.140 2.230 1.00 93.19 126 SER A O 1
ATOM 985 N N . GLU A 1 127 ? 1.306 12.628 2.408 1.00 93.38 127 GLU A N 1
ATOM 986 C CA . GLU A 1 127 ? 1.541 11.758 3.562 1.00 93.38 127 GLU A CA 1
ATOM 987 C C . GLU A 1 127 ? 0.716 12.195 4.781 1.00 93.38 127 GLU A C 1
ATOM 989 O O . GLU A 1 127 ? 0.075 11.364 5.415 1.00 93.38 127 GLU A O 1
ATOM 994 N N . ALA A 1 128 ? 0.654 13.499 5.061 1.00 93.69 128 ALA A N 1
ATOM 995 C CA . ALA A 1 128 ? -0.089 14.036 6.200 1.00 93.69 128 ALA A CA 1
ATOM 996 C C . ALA A 1 128 ? -1.597 13.732 6.123 1.00 93.69 128 ALA A C 1
ATOM 998 O O . ALA A 1 128 ? -2.204 13.361 7.127 1.00 93.69 128 ALA A O 1
ATOM 999 N N . GLU A 1 129 ? -2.202 13.843 4.935 1.00 94.19 129 GLU A N 1
ATOM 1000 C CA . GLU A 1 129 ? -3.609 13.467 4.738 1.00 94.19 129 GLU A CA 1
ATOM 1001 C C . GLU A 1 129 ? -3.826 11.969 4.947 1.00 94.19 129 GLU A C 1
ATOM 1003 O O . GLU A 1 129 ? -4.815 11.581 5.565 1.00 94.19 129 GLU A O 1
ATOM 1008 N N . TYR A 1 130 ? -2.898 11.132 4.472 1.00 95.25 130 TYR A N 1
ATOM 1009 C CA . TYR A 1 130 ? -2.981 9.695 4.701 1.00 95.25 130 TYR A CA 1
ATOM 1010 C C . TYR A 1 130 ? -2.889 9.338 6.185 1.00 95.25 130 TYR A C 1
ATOM 1012 O O . TYR A 1 130 ? -3.687 8.537 6.656 1.00 95.25 130 TYR A O 1
ATOM 1020 N N . LEU A 1 131 ? -1.927 9.904 6.919 1.00 95.19 131 LEU A N 1
ATOM 1021 C CA . LEU A 1 131 ? -1.746 9.594 8.339 1.00 95.19 131 LEU A CA 1
ATOM 1022 C C . LEU A 1 131 ? -2.995 9.975 9.133 1.00 95.19 131 LEU A C 1
ATOM 1024 O O . LEU A 1 131 ? -3.534 9.143 9.854 1.00 95.19 131 LEU A O 1
ATOM 1028 N N . LYS A 1 132 ? -3.539 11.173 8.882 1.00 95.31 132 LYS A N 1
ATOM 1029 C CA . LYS A 1 132 ? -4.803 11.606 9.486 1.00 95.31 132 LYS A CA 1
ATOM 1030 C C . LYS A 1 132 ? -5.957 10.658 9.146 1.00 95.31 132 LYS A C 1
ATOM 1032 O O . LYS A 1 132 ? -6.750 10.322 10.019 1.00 95.31 132 LYS A O 1
ATOM 1037 N N . LEU A 1 133 ? -6.061 10.225 7.887 1.00 92.25 133 LEU A N 1
ATOM 1038 C CA . LEU A 1 133 ? -7.075 9.257 7.463 1.00 92.25 133 LEU A CA 1
ATOM 1039 C C . LEU A 1 133 ? -6.917 7.921 8.198 1.00 92.25 133 LEU A C 1
ATOM 1041 O O . LEU A 1 133 ? -7.905 7.348 8.652 1.00 92.25 133 LEU A O 1
ATOM 1045 N N . ASN A 1 134 ? -5.684 7.426 8.297 1.00 92.31 134 ASN A N 1
ATOM 1046 C CA . ASN A 1 134 ? -5.373 6.173 8.963 1.00 92.31 134 ASN A CA 1
ATOM 1047 C C . ASN A 1 134 ? -5.765 6.224 10.438 1.00 92.31 134 ASN A C 1
ATOM 1049 O O . ASN A 1 134 ? -6.455 5.323 10.900 1.00 92.31 134 ASN A O 1
ATOM 1053 N N . ASP A 1 135 ? -5.412 7.296 11.141 1.00 93.00 135 ASP A N 1
ATOM 1054 C CA . ASP A 1 135 ? -5.737 7.456 12.558 1.00 93.00 135 ASP A CA 1
ATOM 1055 C C . ASP A 1 135 ? -7.254 7.477 12.785 1.00 93.00 135 ASP A C 1
ATOM 1057 O O . ASP A 1 135 ? -7.763 6.676 13.568 1.00 93.00 135 ASP A O 1
ATOM 1061 N N . VAL A 1 136 ? -7.992 8.297 12.023 1.00 92.00 136 VAL A N 1
ATOM 1062 C CA . VAL A 1 136 ? -9.460 8.406 12.135 1.00 92.00 136 VAL A CA 1
ATOM 1063 C C . VAL A 1 136 ? -10.146 7.055 11.911 1.00 92.00 136 VAL A C 1
ATOM 1065 O O . VAL A 1 136 ? -11.041 6.672 12.664 1.00 92.00 136 VAL A O 1
ATOM 1068 N N . ILE A 1 137 ? -9.740 6.313 10.878 1.00 89.31 137 ILE A N 1
ATOM 1069 C CA . ILE A 1 137 ? -10.388 5.042 10.534 1.00 89.31 137 ILE A CA 1
ATOM 1070 C C . ILE A 1 137 ? -10.022 3.933 11.522 1.00 89.31 137 ILE A C 1
ATOM 1072 O O . ILE A 1 137 ? -10.893 3.147 11.897 1.00 89.31 137 ILE A O 1
ATOM 1076 N N . ILE A 1 138 ? -8.764 3.857 11.959 1.00 87.62 138 ILE A N 1
ATOM 1077 C CA . ILE A 1 138 ? -8.327 2.837 12.917 1.00 87.62 138 ILE A CA 1
ATOM 1078 C C . ILE A 1 138 ? -8.923 3.099 14.304 1.00 87.62 138 ILE A C 1
ATOM 1080 O O . ILE A 1 138 ? -9.352 2.153 14.964 1.00 87.62 138 ILE A O 1
ATOM 1084 N N . GLU A 1 139 ? -9.034 4.357 14.733 1.00 89.31 139 GLU A N 1
ATOM 1085 C CA . GLU A 1 139 ? -9.724 4.717 15.975 1.00 89.31 139 GLU A CA 1
ATOM 1086 C C . GLU A 1 139 ? -11.205 4.319 15.930 1.00 89.31 139 GLU A C 1
ATOM 1088 O O . GLU A 1 139 ? -11.682 3.626 16.833 1.00 89.31 139 GLU A O 1
ATOM 1093 N N . ALA A 1 140 ? -11.908 4.652 14.842 1.00 85.62 140 ALA A N 1
ATOM 1094 C CA . ALA A 1 140 ? -13.300 4.252 14.649 1.00 85.62 140 ALA A CA 1
ATOM 1095 C C . ALA A 1 140 ? -13.468 2.722 14.635 1.00 85.62 140 ALA A C 1
ATOM 1097 O O . ALA A 1 140 ? -14.366 2.187 15.287 1.00 85.62 140 ALA A O 1
ATOM 1098 N N . ALA A 1 141 ? -12.581 1.997 13.945 1.00 83.50 141 ALA A N 1
ATOM 1099 C CA . ALA A 1 141 ? -12.596 0.536 13.923 1.00 83.50 141 ALA A CA 1
ATOM 1100 C C . ALA A 1 141 ? -12.377 -0.055 15.324 1.00 83.50 141 ALA A C 1
ATOM 1102 O O . ALA A 1 141 ? -13.086 -0.978 15.726 1.00 83.50 141 ALA A O 1
ATOM 1103 N N . ASN A 1 142 ? -11.438 0.496 16.095 1.00 84.25 142 ASN A N 1
ATOM 1104 C CA . ASN A 1 142 ? -11.174 0.068 17.466 1.00 84.25 142 ASN A CA 1
ATOM 1105 C C . ASN A 1 142 ? -12.367 0.328 18.389 1.00 84.25 142 ASN A C 1
ATOM 1107 O O . ASN A 1 142 ? -12.677 -0.52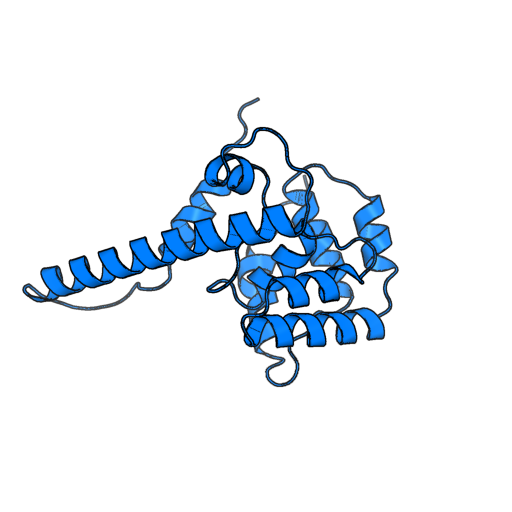4 19.220 1.00 84.25 142 ASN A O 1
ATOM 1111 N N . GLN A 1 143 ? -13.046 1.466 18.242 1.00 84.62 143 GLN A N 1
ATOM 1112 C CA . GLN A 1 143 ? -14.232 1.790 19.030 1.00 84.62 143 GLN A CA 1
ATOM 1113 C C . GLN A 1 143 ? -15.382 0.818 18.737 1.00 84.62 143 GLN A C 1
ATOM 1115 O O . GLN A 1 143 ? -15.924 0.216 19.662 1.00 84.62 143 GLN A O 1
ATOM 1120 N N . ILE A 1 144 ? -15.670 0.568 17.456 1.00 83.25 144 ILE A N 1
ATOM 1121 C CA . ILE A 1 144 ? -16.695 -0.400 17.035 1.00 83.25 144 ILE A CA 1
ATOM 1122 C C . ILE A 1 144 ? -16.363 -1.803 17.559 1.00 83.25 144 ILE A C 1
ATOM 1124 O O . ILE A 1 144 ? -17.234 -2.494 18.083 1.00 83.25 144 ILE A O 1
ATOM 1128 N N . ASN A 1 145 ? -15.100 -2.227 17.466 1.00 80.25 145 ASN A N 1
ATOM 1129 C CA . ASN A 1 145 ? -14.678 -3.537 17.962 1.00 80.25 145 ASN A CA 1
ATOM 1130 C C . ASN A 1 145 ? -14.821 -3.656 19.493 1.00 80.25 145 ASN A C 1
ATOM 1132 O O . ASN A 1 145 ? -15.189 -4.724 19.985 1.00 80.25 145 ASN A O 1
ATOM 1136 N N . LYS A 1 146 ? -14.564 -2.581 20.255 1.00 80.06 146 LYS A N 1
ATOM 1137 C CA . LYS A 1 146 ? -14.780 -2.547 21.714 1.00 80.06 146 LYS A CA 1
ATOM 1138 C C . LYS A 1 146 ? -16.262 -2.651 22.067 1.00 80.06 146 LYS A C 1
ATOM 1140 O O . LYS A 1 146 ? -16.620 -3.462 22.915 1.00 80.06 146 LYS A O 1
ATOM 1145 N N . GLU A 1 147 ? -17.115 -1.877 21.402 1.00 77.12 147 GLU A N 1
ATOM 1146 C CA . GLU A 1 147 ? -18.569 -1.905 21.611 1.00 77.12 147 GLU A CA 1
ATOM 1147 C C . GLU A 1 147 ? -19.157 -3.278 21.280 1.00 77.12 147 GLU A C 1
ATOM 1149 O O . GLU A 1 147 ? -19.959 -3.813 22.040 1.00 77.12 147 GLU A O 1
ATOM 1154 N N . GLN A 1 148 ? -18.707 -3.906 20.192 1.00 72.62 148 GLN A N 1
ATOM 1155 C CA . GLN A 1 148 ? -19.118 -5.266 19.847 1.00 72.62 148 GLN A CA 1
ATOM 1156 C C . GLN A 1 148 ? -18.662 -6.290 20.888 1.00 72.62 148 GLN A C 1
ATOM 1158 O O . GLN A 1 148 ? -19.446 -7.158 21.257 1.00 72.62 148 GLN A O 1
ATOM 1163 N N . ALA A 1 149 ? -17.440 -6.175 21.412 1.00 75.19 149 ALA A N 1
ATOM 1164 C CA . ALA A 1 149 ? -16.964 -7.056 22.475 1.00 75.19 149 ALA A CA 1
ATOM 1165 C C . ALA A 1 149 ? -17.762 -6.883 23.783 1.00 75.19 149 ALA A C 1
ATOM 1167 O O . ALA A 1 149 ? -18.019 -7.872 24.475 1.00 75.19 149 ALA A O 1
ATOM 1168 N N . MET A 1 150 ? -18.188 -5.657 24.111 1.00 66.69 150 MET A N 1
ATOM 1169 C CA . MET A 1 150 ? -19.065 -5.377 25.256 1.00 66.69 150 MET A CA 1
ATOM 1170 C C . MET A 1 150 ? -20.473 -5.941 25.046 1.00 66.69 150 MET A C 1
ATOM 1172 O O . MET A 1 150 ? -20.961 -6.686 25.888 1.00 66.69 150 MET A O 1
ATOM 1176 N N . ASN A 1 151 ? -21.075 -5.706 23.881 1.00 61.88 151 ASN A N 1
ATOM 1177 C CA . ASN A 1 151 ? -22.397 -6.241 23.550 1.00 61.88 151 ASN A CA 1
ATOM 1178 C C . ASN A 1 151 ? -22.390 -7.778 23.493 1.00 61.88 151 ASN A C 1
ATOM 1180 O O . ASN A 1 151 ? -23.330 -8.427 23.936 1.00 61.88 151 ASN A O 1
ATOM 1184 N N . GLU A 1 152 ? -21.315 -8.398 23.000 1.00 58.09 152 GLU A N 1
ATOM 1185 C CA . GLU A 1 152 ? -21.161 -9.854 23.033 1.00 58.09 152 GLU A CA 1
ATOM 1186 C C . GLU A 1 152 ? -20.941 -10.399 24.447 1.00 58.09 152 GLU A C 1
ATOM 1188 O O . GLU A 1 152 ? -21.353 -11.521 24.725 1.00 58.09 152 GLU A O 1
ATOM 1193 N N . SER A 1 153 ? -20.283 -9.661 25.343 1.00 54.44 153 SER A N 1
ATOM 1194 C CA . SER A 1 153 ? -20.125 -10.086 26.742 1.00 54.44 153 SER A CA 1
ATOM 1195 C C . SER A 1 153 ? -21.409 -9.902 27.555 1.00 54.44 153 SER A C 1
ATOM 1197 O O . SER A 1 153 ? -21.692 -10.736 28.412 1.00 54.44 153 SER A O 1
ATOM 1199 N N . GLU A 1 154 ? -22.235 -8.914 27.214 1.00 47.28 154 GLU A N 1
ATOM 1200 C CA . GLU A 1 154 ? -23.580 -8.718 27.764 1.00 47.28 154 GLU A CA 1
ATOM 1201 C C . GLU A 1 154 ? -24.566 -9.791 27.254 1.00 47.28 154 GLU A C 1
ATOM 1203 O O . GLU A 1 154 ? -25.318 -10.374 28.032 1.00 47.28 154 GLU A O 1
ATOM 1208 N N . VAL A 1 155 ? -24.476 -10.176 25.973 1.00 44.12 155 VAL A N 1
ATOM 1209 C CA . VAL A 1 155 ? -25.267 -11.276 25.381 1.00 44.12 155 VAL A CA 1
ATOM 1210 C C . VAL A 1 155 ? -24.767 -12.666 25.818 1.00 44.12 155 VAL A C 1
ATOM 1212 O O . VAL A 1 155 ? -25.553 -13.610 25.881 1.00 44.12 155 VAL A O 1
ATOM 1215 N N . LYS A 1 156 ? -23.494 -12.823 26.216 1.00 36.00 156 LYS A N 1
ATOM 1216 C CA . LYS A 1 156 ? -22.952 -14.084 26.777 1.00 36.00 156 LYS A CA 1
ATOM 1217 C C . LYS A 1 156 ? -23.528 -14.466 28.147 1.00 36.00 156 LYS A C 1
ATOM 1219 O O . LYS A 1 156 ? -23.291 -15.591 28.585 1.00 36.00 156 LYS A O 1
ATOM 1224 N N . VAL A 1 157 ? -24.321 -13.603 28.789 1.00 45.94 157 VAL A N 1
ATOM 1225 C CA . VAL A 1 157 ? -25.152 -13.980 29.949 1.00 45.94 157 VAL A CA 1
ATOM 1226 C C . VAL A 1 157 ? -26.349 -14.857 29.525 1.00 45.94 157 VAL A C 1
ATOM 1228 O O . VAL A 1 157 ? -26.918 -15.566 30.351 1.00 45.94 157 VAL A O 1
ATOM 1231 N N . SER A 1 158 ? -26.677 -14.937 28.230 1.00 34.81 158 SER A N 1
ATOM 1232 C CA . SER A 1 158 ? -27.716 -15.825 27.697 1.00 34.81 158 SER A CA 1
ATOM 1233 C C . SER A 1 158 ? -27.279 -16.530 26.398 1.00 34.81 158 SER A C 1
ATOM 1235 O O . SER A 1 158 ? -27.546 -16.055 25.302 1.00 34.81 158 SER A O 1
ATOM 1237 N N . PHE A 1 159 ? -26.682 -17.720 26.557 1.00 28.19 159 PHE A N 1
ATOM 1238 C CA . PHE A 1 159 ? -26.588 -18.834 25.586 1.00 28.19 159 PHE A CA 1
ATOM 1239 C C . PHE A 1 159 ? -25.676 -18.675 24.334 1.00 28.19 159 PHE A C 1
ATOM 1241 O O . PHE A 1 159 ? -25.837 -17.779 23.513 1.00 28.19 159 PHE A O 1
ATOM 1248 N N . ILE A 1 160 ? -24.733 -19.621 24.151 1.00 29.20 160 ILE A N 1
ATOM 1249 C CA . ILE A 1 160 ? -23.720 -19.696 23.065 1.00 29.20 160 ILE A CA 1
ATOM 1250 C C . ILE A 1 160 ? -23.887 -21.037 22.307 1.00 29.20 160 ILE A C 1
ATOM 1252 O O . ILE A 1 160 ? -24.066 -22.067 22.959 1.00 29.20 160 ILE A O 1
ATOM 1256 N N . PRO A 1 161 ? -23.781 -21.075 20.958 1.00 28.98 161 PRO A N 1
ATOM 1257 C CA . PRO A 1 161 ? -22.548 -21.589 20.349 1.00 28.98 161 PRO A CA 1
ATOM 1258 C C . PRO A 1 161 ? -21.999 -20.747 19.168 1.00 28.98 161 PRO A C 1
ATOM 1260 O O . PRO A 1 161 ? -22.704 -19.915 18.599 1.00 28.98 161 PRO A O 1
ATOM 1263 N N . PRO A 1 162 ? -20.713 -20.940 18.803 1.00 42.03 162 PRO A N 1
ATOM 1264 C CA . PRO A 1 162 ? -19.878 -19.939 18.138 1.00 42.03 162 PRO A CA 1
ATOM 1265 C C . PRO A 1 162 ? -19.601 -20.246 16.656 1.00 42.03 162 PRO A C 1
ATOM 1267 O O . PRO A 1 162 ? -19.412 -21.411 16.306 1.00 42.03 162 PRO A O 1
ATOM 1270 N N . LYS A 1 163 ? -19.499 -19.194 15.819 1.00 33.72 163 LYS A N 1
ATOM 1271 C CA . LYS A 1 163 ? -18.632 -19.057 14.614 1.00 33.72 163 LYS A CA 1
ATOM 1272 C C . LYS A 1 163 ? -19.126 -17.909 13.715 1.00 33.72 163 LYS A C 1
ATOM 1274 O O . LYS A 1 163 ? -20.014 -18.156 12.913 1.00 33.72 163 LYS A O 1
ATOM 1279 N N . LEU A 1 164 ? -18.532 -16.706 13.806 1.00 33.22 164 LEU A N 1
ATOM 1280 C CA . LEU A 1 164 ? -18.226 -15.811 12.658 1.00 33.22 164 LEU A CA 1
ATOM 1281 C C . LEU A 1 164 ? -17.586 -14.467 13.085 1.00 33.22 164 LEU A C 1
ATOM 1283 O O . LEU A 1 164 ? -18.014 -13.393 12.672 1.00 33.22 164 LEU A O 1
ATOM 1287 N N . GLN A 1 165 ? -16.535 -14.490 13.900 1.00 43.44 165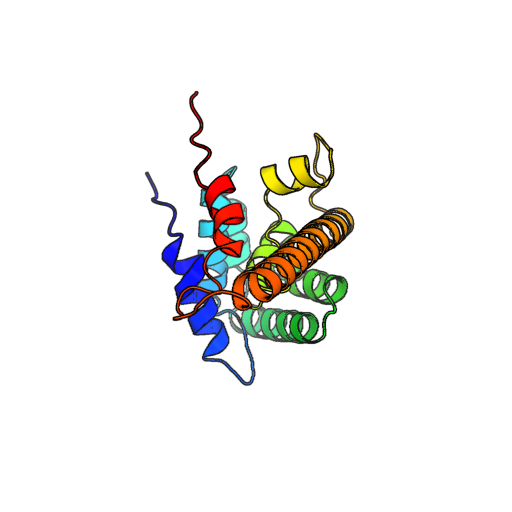 GLN A N 1
ATOM 1288 C CA . GLN A 1 165 ? -15.777 -13.267 14.194 1.00 43.44 165 GLN A CA 1
ATOM 1289 C C . GLN A 1 165 ? -14.675 -13.085 13.141 1.00 43.44 165 GLN A C 1
ATOM 1291 O O . GLN A 1 165 ? -14.043 -14.063 12.752 1.00 43.44 165 GLN A O 1
ATOM 1296 N N . ILE A 1 166 ? -14.490 -11.839 12.676 1.00 36.91 166 ILE A N 1
ATOM 1297 C CA . ILE A 1 166 ? -13.558 -11.313 11.640 1.00 36.91 166 ILE A CA 1
ATOM 1298 C C . ILE A 1 166 ? -14.214 -10.915 10.294 1.00 36.91 166 ILE A C 1
ATOM 1300 O O . ILE A 1 166 ? -13.711 -10.019 9.618 1.00 36.91 166 ILE A O 1
ATOM 1304 N N . PHE A 1 167 ? -15.392 -11.426 9.914 1.00 29.34 167 PHE A N 1
ATOM 1305 C CA . PHE A 1 167 ? -16.003 -11.060 8.615 1.00 29.34 167 PHE A CA 1
ATOM 1306 C C . PHE A 1 167 ? -16.785 -9.729 8.582 1.00 29.34 167 PHE A C 1
ATOM 1308 O O . PHE A 1 167 ? -17.185 -9.291 7.502 1.00 29.34 167 PHE A O 1
ATOM 1315 N N . GLN A 1 168 ? -17.011 -9.061 9.721 1.00 34.06 168 GLN A N 1
ATOM 1316 C CA . GLN A 1 168 ? -17.883 -7.874 9.774 1.00 34.06 168 GLN A CA 1
ATOM 1317 C C . GLN A 1 168 ? -17.161 -6.520 9.718 1.00 34.06 168 GLN A C 1
ATOM 1319 O O . GLN A 1 168 ? -17.739 -5.585 9.166 1.00 34.06 168 GLN A O 1
ATOM 1324 N N . ALA A 1 169 ? -15.887 -6.417 10.111 1.00 32.88 169 ALA A N 1
ATOM 1325 C CA . ALA A 1 169 ? -15.093 -5.204 9.854 1.00 32.88 169 ALA A CA 1
ATOM 1326 C C . ALA A 1 169 ? -14.879 -4.977 8.339 1.00 32.88 169 ALA A C 1
ATOM 1328 O O . ALA A 1 169 ? -14.912 -3.851 7.845 1.00 32.88 169 ALA A O 1
ATOM 1329 N N . PHE A 1 170 ? -14.814 -6.062 7.555 1.00 34.94 170 PHE A N 1
ATOM 1330 C CA . PHE A 1 170 ? -14.827 -5.993 6.091 1.00 34.94 170 PHE A CA 1
ATOM 1331 C C . PHE A 1 170 ? -16.173 -5.555 5.502 1.00 34.94 170 PHE A C 1
ATOM 1333 O O . PHE A 1 170 ? -16.208 -5.152 4.343 1.00 34.94 170 PHE A O 1
ATOM 1340 N N . LYS A 1 171 ? -17.286 -5.593 6.249 1.00 34.84 171 LYS A N 1
ATOM 1341 C CA . LYS A 1 171 ? -18.601 -5.192 5.722 1.00 34.84 171 LYS A CA 1
ATOM 1342 C C . LYS A 1 171 ? -18.690 -3.675 5.504 1.00 34.84 171 LYS A C 1
ATOM 1344 O O . LYS A 1 171 ? -19.351 -3.259 4.558 1.00 34.84 171 LYS A O 1
ATOM 1349 N N . PHE A 1 172 ? -17.942 -2.870 6.265 1.00 33.97 172 PHE A N 1
ATOM 1350 C CA . PHE A 1 172 ? -17.802 -1.429 6.004 1.00 33.97 172 PHE A CA 1
ATOM 1351 C C . PHE A 1 172 ? -16.925 -1.128 4.775 1.00 33.97 172 PHE A C 1
ATOM 1353 O O . PHE A 1 172 ? -17.232 -0.220 4.008 1.00 33.97 172 PHE A O 1
ATOM 1360 N N . VAL A 1 173 ? -15.908 -1.952 4.498 1.00 37.22 173 VAL A N 1
ATOM 1361 C CA . VAL A 1 173 ? -15.122 -1.869 3.247 1.00 37.22 173 VAL A CA 1
ATOM 1362 C C . VAL A 1 173 ? -15.889 -2.459 2.048 1.00 37.22 173 VAL A C 1
ATOM 1364 O O . VAL A 1 173 ? -15.672 -2.064 0.906 1.00 37.22 173 VAL A O 1
ATOM 1367 N N . LYS A 1 174 ? -16.834 -3.376 2.285 1.00 34.19 174 LYS A N 1
ATOM 1368 C CA . LYS A 1 174 ? -17.746 -3.901 1.258 1.00 34.19 174 LYS A CA 1
ATOM 1369 C C . LYS A 1 174 ? -18.799 -2.861 0.852 1.00 34.19 174 LYS A C 1
ATOM 1371 O O . LYS A 1 174 ? -19.094 -2.734 -0.330 1.00 34.19 174 LYS A O 1
ATOM 1376 N N . LEU A 1 175 ? -19.275 -2.047 1.798 1.00 30.98 175 LEU A N 1
ATOM 1377 C CA . LEU A 1 175 ? -20.204 -0.938 1.536 1.00 30.98 175 LEU A CA 1
ATOM 1378 C C . LEU A 1 175 ? -19.605 0.181 0.668 1.00 30.98 175 LEU A C 1
ATOM 1380 O O . LEU A 1 175 ? -20.340 0.800 -0.094 1.00 30.98 175 LEU A O 1
ATOM 1384 N N . SER A 1 176 ? -18.286 0.399 0.699 1.00 35.84 176 SER A N 1
ATOM 1385 C CA . SER A 1 176 ? -17.623 1.347 -0.212 1.00 35.84 176 SER A CA 1
ATOM 1386 C C . SER A 1 176 ? -17.316 0.767 -1.601 1.00 35.84 176 SER A C 1
ATOM 1388 O O . SER A 1 176 ? -17.031 1.524 -2.523 1.00 35.84 176 SER A O 1
ATOM 1390 N N . ALA A 1 177 ? -17.406 -0.556 -1.789 1.00 31.72 177 ALA A N 1
ATOM 1391 C CA . ALA A 1 177 ? -17.253 -1.207 -3.095 1.00 31.72 177 ALA A CA 1
ATOM 1392 C C . ALA A 1 177 ? -18.590 -1.439 -3.829 1.00 31.72 177 ALA A C 1
ATOM 1394 O O . ALA A 1 177 ? -18.590 -1.586 -5.049 1.00 31.72 177 ALA A O 1
ATOM 1395 N N . ASP A 1 178 ? -19.716 -1.439 -3.107 1.00 29.84 178 ASP A N 1
ATOM 1396 C CA . ASP A 1 178 ? -21.065 -1.615 -3.665 1.00 29.84 178 ASP A CA 1
ATOM 1397 C C . ASP A 1 178 ? -21.788 -0.287 -3.982 1.00 29.84 178 ASP A C 1
ATOM 1399 O O . ASP A 1 178 ? -22.952 -0.304 -4.395 1.00 29.84 178 ASP A O 1
ATOM 1403 N N . PHE A 1 179 ? -21.111 0.867 -3.876 1.00 31.95 179 PHE A N 1
ATOM 1404 C CA . PHE A 1 179 ? -21.631 2.142 -4.387 1.00 31.95 179 PHE A CA 1
ATOM 1405 C C . PHE A 1 179 ? -21.580 2.134 -5.923 1.00 31.95 179 PHE A C 1
ATOM 1407 O O . PHE A 1 179 ? -20.675 2.660 -6.571 1.00 31.95 179 PHE A O 1
ATOM 1414 N N . LYS A 1 180 ? -22.562 1.455 -6.523 1.00 32.47 180 LYS A N 1
ATOM 1415 C CA . LYS A 1 180 ? -22.847 1.524 -7.953 1.00 32.47 180 LYS A CA 1
ATOM 1416 C C . LYS A 1 180 ? -23.082 2.983 -8.321 1.00 32.47 180 LYS A C 1
ATOM 1418 O O . LYS A 1 180 ? -24.105 3.562 -7.964 1.00 32.47 180 LYS A O 1
ATOM 1423 N N . TYR A 1 181 ? -22.147 3.531 -9.085 1.00 27.94 181 TYR A N 1
ATOM 1424 C CA . TYR A 1 181 ? -22.356 4.712 -9.904 1.00 27.94 181 TYR A CA 1
ATOM 1425 C C . TYR A 1 181 ? -23.596 4.468 -10.777 1.00 27.94 181 TYR A C 1
ATOM 1427 O O . TYR A 1 181 ? -23.590 3.598 -11.654 1.00 27.94 181 TYR A O 1
ATOM 1435 N N . LYS A 1 182 ? -24.687 5.177 -10.487 1.00 24.58 182 LYS A N 1
ATOM 1436 C CA . LYS A 1 182 ? -25.758 5.414 -11.456 1.00 24.58 182 LYS A CA 1
ATOM 1437 C C . LYS A 1 182 ? -25.410 6.760 -12.112 1.00 24.58 182 LYS A C 1
ATOM 1439 O O . LYS A 1 182 ? -25.038 7.658 -11.3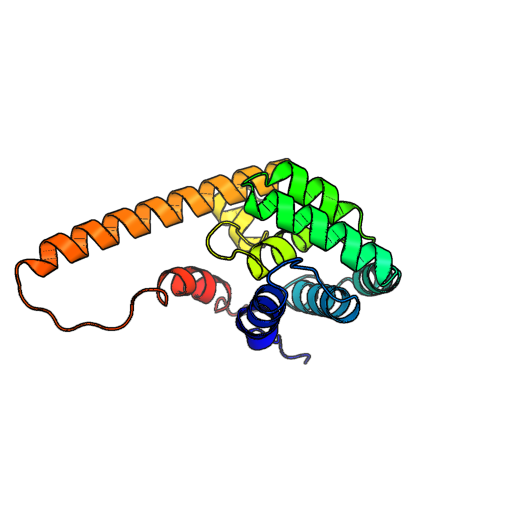58 1.00 24.58 182 LYS A O 1
ATOM 1444 N N . PRO A 1 183 ? -25.412 6.839 -13.455 1.00 37.09 183 PRO A N 1
ATOM 1445 C CA . PRO A 1 183 ? -24.900 7.989 -14.201 1.00 37.09 183 PRO A CA 1
ATOM 1446 C C . PRO A 1 183 ? -25.597 9.299 -13.840 1.00 37.09 183 PRO A C 1
ATOM 1448 O O . PRO A 1 183 ? -26.783 9.240 -13.437 1.00 37.09 183 PRO A O 1
#

InterPro domains:
  IPR011257 DNA glycosylase [SSF48150] (54-118)

Sequence (183 aa):
MHKINYRWFQSELPAALKSRRDSPHLLHSELVKLMEWKLSRGKFRPRLVDLAASNTNELVKQVTTEGLKLAKENEPSRALAVLCKLRGVGPATASSILVAAAPDKYVFFADEVAHAALGTTSLKYSEAEYLKLNDVIIEAANQINKEQAMNESEVKVSFIPPKLQIFQAFKFVKLSADFKYKP

pLDDT: mean 81.26, std 22.49, range [24.58, 98.62]